Protein AF-A0A967WKD9-F1 (afdb_monomer_lite)

Secondary structure (DSSP, 8-state):
--TT-S-HHHHHHHHHHHHHHTT--HHHHHHHHHTTHHHHSS--HHHHHHHS-HHHHHHHHHHHHHHHHHHHHHHHHHHHHT-

Foldseek 3Di:
DPPVPDDPQPQLQVQLVVCVVVVHDPLNSLLSNCLCVCVPHPDDLVNCCVPPHPSSSVSSVVVVVVVVVVVVVVVVVVVVVVD

Sequence (83 aa):
MRASGQPYIVHSVEVARMLAELGLDHHAVAAGLLHDVVEDTDWTVDDLRKHFDDEIAYLVDGVTKLAYIDTMSKMGKRDIEAQ

pLDDT: mean 86.23, std 15.35, range [44.62, 98.12]

Structure (mmCIF, N/CA/C/O backbone):
data_AF-A0A967WKD9-F1
#
_entry.id   AF-A0A967WKD9-F1
#
loop_
_atom_site.group_PDB
_atom_site.id
_atom_site.type_symbol
_atom_site.label_atom_id
_atom_site.label_alt_id
_atom_site.label_comp_id
_atom_site.label_asym_id
_atom_site.label_entity_id
_atom_site.label_seq_id
_atom_site.pdbx_PDB_ins_code
_atom_site.Cartn_x
_atom_site.Cartn_y
_atom_site.Cartn_z
_atom_site.occupancy
_atom_site.B_iso_or_equiv
_atom_site.auth_seq_id
_atom_site.auth_comp_id
_atom_site.auth_asym_id
_atom_site.auth_atom_id
_atom_site.pdbx_PDB_model_num
ATOM 1 N N . MET A 1 1 ? 17.428 -7.211 0.113 1.00 44.62 1 MET A N 1
ATOM 2 C CA . MET A 1 1 ? 17.760 -6.159 1.105 1.00 44.62 1 MET A CA 1
ATOM 3 C C . MET A 1 1 ? 17.546 -4.822 0.420 1.00 44.62 1 MET A C 1
ATOM 5 O O . MET A 1 1 ? 17.967 -4.717 -0.726 1.00 44.62 1 MET A O 1
ATOM 9 N N . ARG A 1 2 ? 16.914 -3.827 1.066 1.00 53.97 2 ARG A N 1
ATOM 10 C CA . ARG A 1 2 ? 16.959 -2.448 0.541 1.00 53.97 2 ARG A CA 1
ATOM 11 C C . ARG A 1 2 ? 18.419 -1.997 0.450 1.00 53.97 2 ARG A C 1
ATOM 13 O O . ARG A 1 2 ? 19.264 -2.512 1.185 1.00 53.97 2 ARG A O 1
ATOM 20 N N . ALA A 1 3 ? 18.703 -1.000 -0.388 1.00 52.94 3 ALA A N 1
ATOM 21 C CA . ALA A 1 3 ? 20.030 -0.382 -0.493 1.00 52.94 3 ALA A CA 1
ATOM 22 C C . ALA A 1 3 ? 20.593 0.114 0.865 1.00 52.94 3 ALA A C 1
ATOM 24 O O . ALA A 1 3 ? 21.790 0.346 0.986 1.00 52.94 3 ALA A O 1
ATOM 25 N N . SER A 1 4 ? 19.739 0.232 1.894 1.00 57.59 4 SER A N 1
ATOM 26 C CA . SER A 1 4 ? 20.062 0.621 3.271 1.00 57.59 4 SER A CA 1
ATOM 27 C C . SER A 1 4 ? 20.487 -0.518 4.218 1.00 57.59 4 SER A C 1
ATOM 29 O O . SER A 1 4 ? 20.896 -0.235 5.340 1.00 57.59 4 SER A O 1
ATOM 31 N N . GLY A 1 5 ? 20.376 -1.796 3.829 1.00 52.47 5 GLY A N 1
ATOM 32 C CA . GLY A 1 5 ? 20.785 -2.941 4.665 1.00 52.47 5 GLY A CA 1
ATOM 33 C C . GLY A 1 5 ? 19.810 -3.362 5.780 1.00 52.47 5 GLY A C 1
ATOM 34 O O . GLY A 1 5 ? 20.098 -4.315 6.502 1.00 52.47 5 GLY A O 1
ATOM 35 N N . GLN A 1 6 ? 18.648 -2.715 5.919 1.00 51.97 6 GLN A N 1
ATOM 36 C CA . GLN A 1 6 ? 17.618 -3.121 6.888 1.00 51.97 6 GLN A CA 1
ATOM 37 C C . GLN A 1 6 ? 16.722 -4.259 6.356 1.00 51.97 6 GLN A C 1
ATOM 39 O O . GLN A 1 6 ? 16.535 -4.376 5.136 1.00 51.97 6 GLN A O 1
ATOM 44 N N . PRO A 1 7 ? 16.145 -5.103 7.243 1.00 60.78 7 PRO A N 1
ATOM 45 C CA . PRO A 1 7 ? 15.179 -6.115 6.835 1.00 60.78 7 PRO A CA 1
ATOM 46 C C . PRO A 1 7 ? 13.973 -5.445 6.178 1.00 60.78 7 PRO A C 1
ATOM 48 O O . PRO A 1 7 ? 13.416 -4.494 6.721 1.00 60.78 7 PRO A O 1
ATOM 51 N N . TYR A 1 8 ? 13.570 -5.975 5.025 1.00 61.69 8 TYR A N 1
ATOM 52 C CA . TYR A 1 8 ? 12.504 -5.440 4.172 1.00 61.69 8 TYR A CA 1
ATOM 53 C C . TYR A 1 8 ? 11.202 -5.140 4.942 1.00 61.69 8 TYR A C 1
ATOM 55 O O . TYR A 1 8 ? 10.547 -4.133 4.712 1.00 61.69 8 TYR A O 1
ATOM 63 N N . ILE A 1 9 ? 10.892 -5.973 5.937 1.00 73.12 9 ILE A N 1
ATOM 64 C CA . ILE A 1 9 ? 9.657 -5.905 6.717 1.00 73.12 9 ILE A CA 1
ATOM 65 C C . ILE A 1 9 ? 9.592 -4.737 7.713 1.00 73.12 9 ILE A C 1
ATOM 67 O O . ILE A 1 9 ? 8.500 -4.333 8.090 1.00 73.12 9 ILE A O 1
ATOM 71 N N . VAL A 1 10 ? 10.732 -4.186 8.154 1.00 84.50 10 VAL A N 1
ATOM 72 C CA . VAL A 1 10 ? 10.743 -3.176 9.232 1.00 84.50 10 VAL A CA 1
ATOM 73 C C . VAL A 1 10 ? 10.061 -1.887 8.781 1.00 84.50 10 VAL A C 1
ATOM 75 O O . VAL A 1 10 ? 9.247 -1.340 9.514 1.00 84.50 10 VAL A O 1
ATOM 78 N N . HIS A 1 11 ? 10.350 -1.435 7.558 1.00 87.81 11 HIS A N 1
ATOM 79 C CA . HIS A 1 11 ? 9.734 -0.236 6.980 1.00 87.81 11 HIS A CA 1
ATOM 80 C C . HIS A 1 11 ? 8.214 -0.386 6.877 1.00 87.81 11 HIS A C 1
ATOM 82 O O . HIS A 1 11 ? 7.474 0.417 7.440 1.00 87.81 11 HIS A O 1
ATOM 88 N N . SER A 1 12 ? 7.749 -1.454 6.229 1.00 91.75 12 SER A N 1
ATOM 89 C CA . SER A 1 12 ? 6.320 -1.674 6.004 1.00 91.75 12 SER A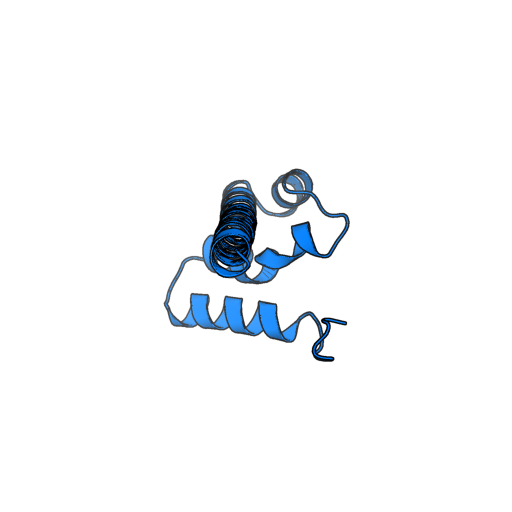 CA 1
ATOM 90 C C . SER A 1 12 ? 5.538 -1.862 7.306 1.00 91.75 12 SER A C 1
ATOM 92 O O . SER A 1 12 ? 4.408 -1.391 7.418 1.00 91.75 12 SER A O 1
ATOM 94 N N . VAL A 1 13 ? 6.143 -2.498 8.315 1.00 93.75 13 VAL A N 1
ATOM 95 C CA . VAL A 1 13 ? 5.526 -2.655 9.640 1.00 93.75 13 VAL A CA 1
ATOM 96 C C . VAL A 1 13 ? 5.418 -1.321 10.374 1.00 93.75 13 VAL A C 1
ATOM 98 O O . VAL A 1 13 ? 4.360 -1.039 10.930 1.00 93.75 13 VAL A O 1
ATOM 101 N N . GLU A 1 14 ? 6.454 -0.478 10.362 1.00 94.56 14 GLU A N 1
ATOM 102 C CA . GLU A 1 14 ? 6.371 0.840 11.006 1.00 94.56 14 GLU A CA 1
ATOM 103 C C . GLU A 1 14 ? 5.363 1.759 10.298 1.00 94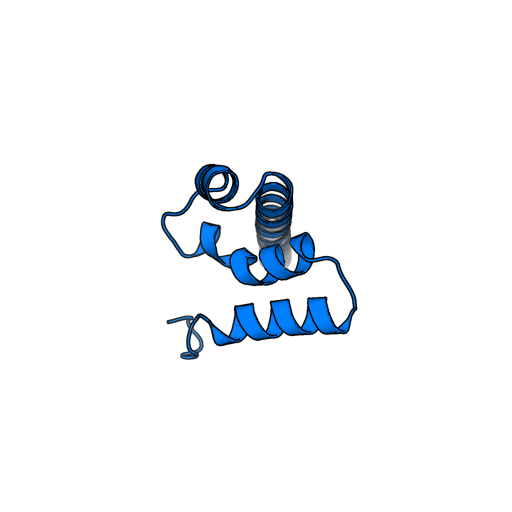.56 14 GLU A C 1
ATOM 105 O O . GLU A 1 14 ? 4.614 2.464 10.971 1.00 94.56 14 GLU A O 1
ATOM 110 N N . VAL A 1 15 ? 5.265 1.711 8.962 1.00 94.38 15 VAL A N 1
ATOM 111 C CA . VAL A 1 15 ? 4.218 2.436 8.216 1.00 94.38 15 VAL A CA 1
ATOM 112 C C . VAL A 1 15 ? 2.826 1.970 8.642 1.00 94.38 15 VAL A C 1
ATOM 114 O O . VAL A 1 15 ? 2.004 2.794 9.039 1.00 94.38 15 VAL A O 1
ATOM 117 N N . ALA A 1 16 ? 2.568 0.660 8.629 1.00 96.44 16 ALA A N 1
ATOM 118 C CA . ALA A 1 16 ? 1.283 0.102 9.047 1.00 96.44 16 ALA A CA 1
ATOM 119 C C . ALA A 1 16 ? 0.942 0.463 10.503 1.00 96.44 16 ALA A C 1
ATOM 121 O O . ALA A 1 16 ? -0.192 0.834 10.811 1.00 96.44 16 ALA A O 1
ATOM 122 N N . ARG A 1 17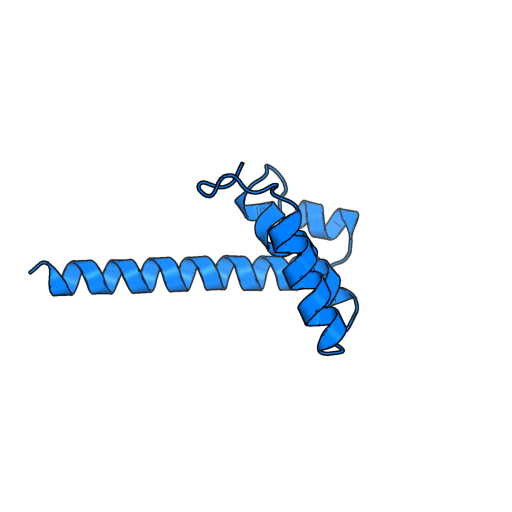 ? 1.938 0.422 11.394 1.00 96.88 17 ARG A N 1
ATOM 123 C CA . ARG A 1 17 ? 1.797 0.833 12.791 1.00 96.88 17 ARG A CA 1
ATOM 124 C C . ARG A 1 17 ? 1.411 2.307 12.912 1.00 96.88 17 ARG A C 1
ATOM 126 O O . ARG A 1 17 ? 0.470 2.606 13.638 1.00 96.88 17 ARG A O 1
ATOM 133 N N . MET A 1 18 ? 2.085 3.212 12.201 1.00 97.56 18 MET A N 1
ATOM 134 C CA . MET A 1 18 ? 1.743 4.640 12.219 1.00 97.56 18 MET A CA 1
ATOM 135 C C . MET A 1 18 ? 0.310 4.885 11.737 1.00 97.56 18 MET A C 1
ATOM 137 O O . MET A 1 18 ? -0.415 5.669 12.344 1.00 97.56 18 MET A O 1
ATOM 141 N N . LEU A 1 19 ? -0.131 4.193 10.682 1.00 97.69 19 LEU A N 1
ATOM 142 C CA . LEU A 1 19 ? -1.507 4.308 10.185 1.00 97.69 19 LEU A CA 1
ATOM 143 C C . LEU A 1 19 ? -2.531 3.816 11.219 1.00 97.69 19 LEU A C 1
ATOM 145 O O . LEU A 1 19 ? -3.572 4.447 11.404 1.00 97.69 19 LEU A O 1
ATOM 149 N N . ALA A 1 20 ? -2.216 2.737 11.938 1.00 97.75 20 ALA A N 1
ATOM 150 C CA . ALA A 1 20 ? -3.054 2.239 13.023 1.00 97.75 20 ALA A CA 1
ATOM 151 C C . ALA A 1 20 ? -3.089 3.208 14.220 1.00 97.75 20 ALA A C 1
ATOM 153 O O . ALA A 1 20 ? -4.153 3.447 14.785 1.00 97.75 20 ALA A O 1
ATOM 154 N N . GLU A 1 21 ? -1.952 3.808 14.588 1.00 98.12 21 GLU A N 1
ATOM 155 C CA . GLU A 1 21 ? -1.861 4.819 15.655 1.00 98.12 21 GLU A CA 1
ATOM 156 C C . GLU A 1 21 ? -2.632 6.105 15.310 1.00 98.12 21 GLU A C 1
ATOM 158 O O . GLU A 1 21 ? -3.202 6.741 16.197 1.00 98.12 21 GLU A O 1
ATOM 163 N N . LEU A 1 22 ? -2.710 6.458 14.025 1.00 97.94 22 LEU A N 1
ATOM 164 C CA . LEU A 1 22 ? -3.548 7.549 13.519 1.00 97.94 22 LEU A CA 1
ATOM 165 C C . LEU A 1 22 ? -5.049 7.201 13.479 1.00 97.94 22 LEU A C 1
ATOM 167 O O . LEU A 1 22 ? -5.868 8.083 13.224 1.00 97.94 22 LEU A O 1
ATOM 171 N N . GLY A 1 23 ? -5.421 5.944 13.740 1.00 97.31 23 GLY A N 1
ATOM 172 C CA . GLY A 1 23 ? -6.810 5.491 13.772 1.00 97.31 23 GLY A CA 1
ATOM 173 C C . GLY A 1 23 ? -7.445 5.303 12.394 1.00 97.31 23 GLY A C 1
ATOM 174 O O . GLY A 1 23 ? -8.665 5.415 12.277 1.00 97.31 23 GLY A O 1
ATOM 175 N N . LEU A 1 24 ? -6.644 5.047 11.353 1.00 97.56 24 LEU A N 1
ATOM 176 C CA . LEU A 1 24 ? -7.180 4.694 10.039 1.00 97.56 24 LEU A CA 1
ATOM 177 C C . LEU A 1 24 ? -7.789 3.285 10.056 1.00 97.56 24 LEU A C 1
ATOM 179 O O . LEU A 1 24 ? -7.506 2.465 10.933 1.00 97.56 24 LEU A O 1
ATOM 183 N N . ASP A 1 25 ? -8.641 3.006 9.071 1.00 97.50 25 ASP A N 1
ATOM 184 C CA . ASP A 1 25 ? -9.258 1.695 8.931 1.00 97.50 25 ASP A CA 1
ATOM 185 C C . ASP A 1 25 ? -8.260 0.597 8.517 1.00 97.50 25 ASP A C 1
ATOM 187 O O . ASP A 1 25 ? -7.103 0.826 8.151 1.00 97.50 25 ASP A O 1
ATOM 191 N N . HIS A 1 26 ? -8.743 -0.640 8.592 1.00 96.62 26 HIS A N 1
ATOM 192 C CA . HIS A 1 26 ? -7.967 -1.828 8.271 1.00 96.62 26 HIS A CA 1
ATOM 193 C C . HIS A 1 26 ? -7.494 -1.895 6.810 1.00 96.62 26 HIS A C 1
ATOM 195 O O . HIS A 1 26 ? -6.416 -2.446 6.585 1.00 96.62 26 HIS A O 1
ATOM 201 N N . HIS A 1 27 ? -8.225 -1.323 5.843 1.00 97.75 27 HIS A N 1
ATOM 202 C CA . HIS A 1 27 ? -7.785 -1.291 4.446 1.00 97.75 27 HIS A CA 1
ATOM 203 C C . HIS A 1 27 ? -6.560 -0.388 4.302 1.00 97.75 27 HIS A C 1
ATOM 205 O O . HIS A 1 27 ? -5.573 -0.785 3.687 1.00 97.75 27 HIS A O 1
ATOM 211 N N . ALA A 1 28 ? -6.567 0.787 4.937 1.00 96.81 28 ALA A N 1
ATOM 212 C CA . ALA A 1 28 ? -5.425 1.695 4.935 1.00 96.81 28 ALA A CA 1
ATOM 213 C C . ALA A 1 28 ? -4.195 1.084 5.624 1.00 96.81 28 ALA A C 1
ATOM 215 O O . ALA A 1 28 ? -3.087 1.155 5.091 1.00 96.81 28 ALA A O 1
ATOM 216 N N . VAL A 1 29 ? -4.377 0.441 6.783 1.00 97.81 29 VAL A N 1
ATOM 217 C CA . VAL A 1 29 ? -3.281 -0.235 7.500 1.00 97.81 29 VAL A CA 1
ATOM 218 C C . VAL A 1 29 ? -2.695 -1.376 6.664 1.00 97.81 29 VAL A C 1
ATOM 220 O O . VAL A 1 29 ? -1.473 -1.491 6.550 1.00 97.81 29 VAL A O 1
ATOM 223 N N . ALA A 1 30 ? -3.546 -2.196 6.041 1.00 97.19 30 ALA A N 1
ATOM 224 C CA . ALA A 1 30 ? -3.107 -3.285 5.174 1.00 97.19 30 ALA A CA 1
ATOM 225 C C . ALA A 1 30 ? -2.406 -2.767 3.909 1.00 97.19 30 ALA A C 1
ATOM 227 O O . ALA A 1 30 ? -1.342 -3.270 3.554 1.00 97.19 30 ALA A O 1
ATOM 228 N N . ALA A 1 31 ? -2.933 -1.716 3.275 1.00 96.69 31 ALA A N 1
ATOM 229 C CA . ALA A 1 31 ? -2.289 -1.065 2.139 1.00 96.69 31 ALA A CA 1
ATOM 230 C C . ALA A 1 31 ? -0.912 -0.500 2.519 1.00 96.69 31 ALA A C 1
ATOM 232 O O . ALA A 1 31 ? 0.048 -0.690 1.781 1.00 96.69 31 ALA A O 1
ATOM 233 N N . GLY A 1 32 ? -0.767 0.109 3.701 1.00 95.56 32 GLY A N 1
ATOM 234 C CA . GLY A 1 32 ? 0.529 0.562 4.212 1.00 95.56 32 GLY A CA 1
ATOM 235 C C . GLY A 1 32 ? 1.529 -0.575 4.442 1.00 95.56 32 GLY A C 1
ATOM 236 O O . GLY A 1 32 ? 2.719 -0.409 4.185 1.00 95.56 32 GLY A O 1
ATOM 237 N N . LEU A 1 33 ? 1.067 -1.754 4.858 1.00 95.31 33 LEU A N 1
ATOM 238 C CA . LEU A 1 33 ? 1.927 -2.933 4.988 1.00 95.31 33 LEU A CA 1
ATOM 239 C C . LEU A 1 33 ? 2.362 -3.495 3.621 1.00 95.31 33 LEU A C 1
ATOM 241 O O . LEU A 1 33 ? 3.461 -4.033 3.497 1.00 95.31 33 LEU A O 1
ATOM 245 N N . LEU A 1 34 ? 1.510 -3.368 2.603 1.00 95.06 34 LEU A N 1
ATOM 246 C CA . LEU A 1 34 ? 1.694 -3.967 1.277 1.00 95.06 34 LEU A CA 1
ATOM 247 C C . LEU A 1 34 ? 2.220 -2.990 0.213 1.00 95.06 34 LEU A C 1
ATOM 249 O O . LEU A 1 34 ? 2.482 -3.426 -0.903 1.00 95.06 34 LEU A O 1
ATOM 253 N N . HIS A 1 35 ? 2.380 -1.701 0.531 1.00 93.69 35 HIS A N 1
ATOM 254 C CA . HIS A 1 35 ? 2.580 -0.643 -0.471 1.00 93.69 35 HIS A CA 1
ATOM 255 C C . HIS A 1 35 ? 3.755 -0.874 -1.429 1.00 93.69 35 HIS A C 1
ATOM 257 O O . HIS A 1 35 ? 3.635 -0.572 -2.608 1.00 93.69 35 HIS A O 1
ATOM 263 N N . ASP A 1 36 ? 4.852 -1.459 -0.947 1.00 91.44 36 ASP A N 1
ATOM 264 C CA . ASP A 1 36 ? 6.053 -1.706 -1.752 1.00 91.44 36 ASP A CA 1
ATOM 265 C C . ASP A 1 36 ? 6.032 -3.081 -2.472 1.00 91.44 36 ASP A C 1
ATOM 267 O O . ASP A 1 36 ? 6.909 -3.380 -3.279 1.00 91.44 36 ASP A O 1
ATOM 271 N N . VAL A 1 37 ? 5.034 -3.944 -2.223 1.00 91.75 37 VAL A N 1
ATOM 272 C CA . VAL A 1 37 ? 5.015 -5.337 -2.727 1.00 91.75 37 VAL A CA 1
ATOM 273 C C . VAL A 1 37 ? 4.967 -5.404 -4.253 1.00 91.75 37 VAL A C 1
ATOM 275 O O . VAL A 1 37 ? 5.647 -6.243 -4.841 1.00 91.75 37 VAL A O 1
ATOM 278 N N . VAL A 1 38 ? 4.191 -4.530 -4.896 1.00 91.88 38 VAL A N 1
ATOM 279 C CA . VAL A 1 38 ? 4.078 -4.485 -6.367 1.00 91.88 38 VAL A CA 1
ATOM 280 C C . VAL A 1 38 ? 5.352 -3.930 -7.015 1.00 91.88 38 VAL A C 1
ATOM 282 O O . VAL A 1 38 ? 5.655 -4.252 -8.159 1.00 91.88 38 VAL A O 1
ATOM 285 N N . GLU A 1 39 ? 6.111 -3.103 -6.294 1.00 87.88 39 GLU A N 1
ATOM 286 C CA . GLU A 1 39 ? 7.342 -2.485 -6.801 1.00 87.88 39 GLU A CA 1
ATOM 287 C C . GLU A 1 39 ? 8.566 -3.396 -6.634 1.00 87.88 39 GLU A C 1
ATOM 289 O O . GLU A 1 39 ? 9.452 -3.407 -7.488 1.00 87.88 39 GLU A O 1
ATOM 294 N N . ASP A 1 40 ? 8.609 -4.180 -5.554 1.00 87.81 40 ASP A N 1
ATOM 295 C CA . ASP A 1 40 ? 9.790 -4.955 -5.161 1.00 87.81 40 ASP A CA 1
ATOM 296 C C . ASP A 1 40 ? 9.662 -6.474 -5.391 1.00 87.81 40 ASP A C 1
ATOM 298 O O . ASP A 1 40 ? 10.603 -7.224 -5.104 1.00 87.81 40 ASP A O 1
ATOM 302 N N . THR A 1 41 ? 8.515 -6.960 -5.875 1.00 89.88 41 THR A N 1
ATOM 303 C CA . THR A 1 41 ? 8.269 -8.392 -6.124 1.00 89.88 41 THR A CA 1
ATOM 304 C C . THR A 1 41 ? 7.528 -8.627 -7.442 1.00 89.88 41 THR A C 1
ATOM 306 O O . THR A 1 41 ? 7.069 -7.690 -8.083 1.00 89.88 41 THR A O 1
ATOM 309 N N . ASP A 1 42 ? 7.367 -9.894 -7.837 1.00 94.25 42 ASP A N 1
ATOM 310 C CA . ASP A 1 42 ? 6.621 -10.274 -9.048 1.00 94.25 42 ASP A CA 1
ATOM 311 C C . ASP A 1 42 ? 5.086 -10.192 -8.884 1.00 94.25 42 ASP A C 1
ATOM 313 O O . ASP A 1 42 ? 4.343 -10.591 -9.782 1.00 94.25 42 ASP A O 1
ATOM 317 N N . TRP A 1 43 ? 4.589 -9.723 -7.733 1.00 95.44 43 TRP A N 1
ATOM 318 C CA . TRP A 1 43 ? 3.155 -9.567 -7.487 1.00 95.44 43 TRP A CA 1
ATOM 319 C C . TRP A 1 43 ? 2.577 -8.395 -8.273 1.00 95.44 43 TRP A C 1
ATOM 321 O O . TRP A 1 43 ? 3.123 -7.295 -8.293 1.00 95.44 43 TRP A O 1
ATOM 331 N N . THR A 1 44 ? 1.401 -8.608 -8.853 1.00 95.88 44 THR A N 1
ATOM 332 C CA . THR A 1 44 ? 0.649 -7.560 -9.546 1.00 95.88 44 THR A CA 1
ATOM 333 C C . THR A 1 44 ? -0.477 -6.995 -8.677 1.00 95.88 44 THR A C 1
ATOM 335 O O . THR A 1 44 ? -0.916 -7.611 -7.703 1.00 95.88 44 THR A O 1
ATOM 338 N N . VAL A 1 45 ? -1.024 -5.838 -9.069 1.00 96.25 45 VAL A N 1
ATOM 339 C CA . VAL A 1 45 ? -2.249 -5.279 -8.458 1.00 96.25 45 VAL A CA 1
ATOM 340 C C . VAL A 1 45 ? -3.418 -6.271 -8.550 1.00 96.25 45 VAL A C 1
ATOM 342 O O . VAL A 1 45 ? -4.219 -6.384 -7.623 1.00 96.25 45 VAL A O 1
ATOM 345 N N . ASP A 1 46 ? -3.496 -7.042 -9.637 1.00 97.12 46 ASP A N 1
ATOM 346 C CA . ASP A 1 46 ? -4.514 -8.082 -9.799 1.00 97.12 46 ASP A CA 1
ATOM 347 C C . ASP A 1 46 ? -4.310 -9.253 -8.831 1.00 97.12 46 ASP A C 1
ATOM 349 O O . ASP A 1 46 ? -5.286 -9.878 -8.415 1.00 97.12 46 ASP A O 1
ATOM 353 N N . ASP A 1 47 ? -3.069 -9.555 -8.445 1.00 97.69 47 ASP A N 1
ATOM 354 C CA . ASP A 1 47 ? -2.794 -10.560 -7.420 1.00 97.69 47 ASP A CA 1
ATOM 355 C C . ASP A 1 47 ? -3.210 -10.058 -6.040 1.00 97.69 47 ASP A C 1
ATOM 357 O O . ASP A 1 47 ? -3.846 -10.809 -5.300 1.00 97.69 47 ASP A O 1
ATOM 361 N N . LEU A 1 48 ? -2.957 -8.785 -5.719 1.00 96.88 48 LEU A N 1
ATOM 362 C CA . LEU A 1 48 ? -3.453 -8.181 -4.479 1.00 96.88 48 LEU A CA 1
ATOM 363 C C . LEU A 1 48 ? -4.981 -8.231 -4.400 1.00 96.88 48 LEU A C 1
ATOM 365 O O . LEU A 1 48 ? -5.526 -8.667 -3.388 1.00 96.88 48 LEU A O 1
ATOM 369 N N . ARG A 1 49 ? -5.665 -7.887 -5.495 1.00 97.12 49 ARG A N 1
ATOM 370 C CA . ARG A 1 49 ? -7.128 -7.952 -5.588 1.00 97.12 49 ARG A CA 1
ATOM 371 C C . ARG A 1 49 ? -7.672 -9.358 -5.320 1.00 97.12 49 ARG A C 1
ATOM 373 O O . ARG A 1 49 ? -8.693 -9.512 -4.660 1.00 97.12 49 ARG A O 1
ATOM 380 N N . LYS A 1 50 ? -7.003 -10.393 -5.838 1.00 97.38 50 LYS A N 1
ATOM 381 C CA . LYS A 1 50 ? -7.420 -11.796 -5.658 1.00 97.38 50 LYS A CA 1
ATOM 382 C C . LYS A 1 50 ? -7.183 -12.320 -4.240 1.00 97.38 50 LYS A C 1
ATOM 384 O O . LYS A 1 50 ? -7.923 -13.200 -3.810 1.00 97.38 50 LYS A O 1
ATOM 389 N N . HIS A 1 51 ? -6.137 -11.849 -3.559 1.00 97.19 51 HIS A N 1
ATOM 390 C CA . HIS A 1 51 ? -5.705 -12.402 -2.269 1.00 97.19 51 HIS A CA 1
ATOM 391 C C . HIS A 1 51 ? -6.184 -11.605 -1.050 1.00 97.19 51 HIS A C 1
ATOM 393 O O . HIS A 1 51 ? -6.232 -12.173 0.039 1.00 97.19 51 HIS A O 1
ATOM 399 N N . PHE A 1 52 ? -6.524 -10.325 -1.216 1.00 94.56 52 PHE A N 1
ATOM 400 C CA . PHE A 1 52 ? -6.933 -9.439 -0.127 1.00 94.56 52 PHE A CA 1
ATOM 401 C C . PHE A 1 52 ? -8.338 -8.882 -0.380 1.00 94.56 52 PHE A C 1
ATOM 403 O O . PHE A 1 52 ? -9.314 -9.523 0.002 1.00 94.56 52 PHE A O 1
ATOM 410 N N . ASP A 1 53 ? -8.444 -7.736 -1.050 1.00 94.50 53 ASP A N 1
ATOM 411 C CA . ASP A 1 53 ? -9.699 -7.150 -1.520 1.00 94.50 53 ASP A CA 1
ATOM 412 C C . ASP A 1 53 ? -9.428 -6.048 -2.567 1.00 94.50 53 ASP A C 1
ATOM 414 O O . ASP A 1 53 ? -8.279 -5.684 -2.849 1.00 94.50 53 ASP A O 1
ATOM 418 N N . ASP A 1 54 ? -10.504 -5.536 -3.171 1.00 97.56 54 ASP A N 1
ATOM 419 C CA . ASP A 1 54 ? -10.464 -4.474 -4.181 1.00 97.56 54 ASP A CA 1
ATOM 420 C C . ASP A 1 54 ? -9.962 -3.124 -3.640 1.00 97.56 54 ASP A C 1
ATOM 422 O O . ASP A 1 54 ? -9.305 -2.377 -4.369 1.00 97.56 54 ASP A O 1
ATOM 426 N N . GLU A 1 55 ? -10.266 -2.798 -2.386 1.00 97.69 55 GLU A N 1
ATOM 427 C CA . GLU A 1 55 ? -9.971 -1.508 -1.760 1.00 97.69 55 GLU A CA 1
ATOM 428 C C . GLU A 1 55 ? -8.485 -1.401 -1.387 1.00 97.69 55 GLU A C 1
ATOM 430 O O . GLU A 1 55 ? -7.835 -0.410 -1.720 1.00 97.69 55 GLU A O 1
ATOM 435 N N . ILE A 1 56 ? -7.894 -2.460 -0.829 1.00 97.62 56 ILE A N 1
ATOM 436 C CA . ILE A 1 56 ? -6.449 -2.589 -0.603 1.00 97.62 56 ILE A CA 1
ATOM 437 C C . ILE A 1 56 ? -5.696 -2.492 -1.930 1.00 97.62 56 ILE A C 1
ATOM 439 O O . ILE A 1 56 ? -4.731 -1.732 -2.035 1.00 97.62 56 ILE A O 1
ATOM 443 N N . ALA A 1 57 ? -6.135 -3.229 -2.956 1.00 97.75 57 ALA A N 1
ATOM 444 C CA . ALA A 1 57 ? -5.490 -3.199 -4.266 1.00 97.75 57 ALA A CA 1
ATOM 445 C C . ALA A 1 57 ? -5.532 -1.793 -4.891 1.00 97.75 57 ALA A C 1
ATOM 447 O O . ALA A 1 57 ? -4.536 -1.337 -5.454 1.00 97.75 57 ALA A O 1
ATOM 448 N N . TYR A 1 58 ? -6.659 -1.090 -4.753 1.00 97.88 58 TYR A N 1
ATOM 449 C CA . TYR A 1 58 ? -6.817 0.289 -5.213 1.00 97.88 58 TYR A CA 1
ATOM 450 C C . TYR A 1 58 ? -5.885 1.265 -4.482 1.00 97.88 58 TYR A C 1
ATOM 452 O O . TYR A 1 58 ? -5.244 2.103 -5.120 1.00 97.88 58 TYR A O 1
ATOM 460 N N . LEU A 1 59 ? -5.774 1.149 -3.156 1.00 97.56 59 LEU A N 1
ATOM 461 C CA . LEU A 1 59 ? -4.899 2.007 -2.355 1.00 97.56 59 LEU A CA 1
ATOM 462 C C . LEU A 1 59 ? -3.421 1.803 -2.709 1.00 97.56 59 LEU A C 1
ATOM 464 O O . LEU A 1 59 ? -2.706 2.790 -2.892 1.00 97.56 59 LEU A O 1
ATOM 468 N N . VAL A 1 60 ? -2.979 0.548 -2.852 1.00 96.50 60 VAL A N 1
ATOM 469 C CA . VAL A 1 60 ? -1.595 0.219 -3.234 1.00 96.50 60 VAL A CA 1
ATOM 470 C C . VAL A 1 60 ? -1.265 0.759 -4.631 1.00 96.50 60 VAL A C 1
ATOM 472 O O . VAL A 1 60 ? -0.272 1.461 -4.802 1.00 96.50 60 VAL A O 1
ATOM 475 N N . ASP A 1 61 ? -2.135 0.529 -5.617 1.00 95.94 61 ASP A N 1
ATOM 476 C CA . ASP A 1 61 ? -1.968 1.072 -6.973 1.00 95.94 61 ASP A CA 1
ATOM 477 C C . ASP A 1 61 ? -1.880 2.612 -6.974 1.00 95.94 61 ASP A C 1
ATOM 479 O O . ASP A 1 61 ? -1.053 3.209 -7.672 1.00 95.94 61 ASP A O 1
ATOM 483 N N . GLY A 1 62 ? -2.699 3.267 -6.147 1.00 95.38 62 GLY A N 1
ATOM 484 C CA . GLY A 1 62 ? -2.677 4.715 -5.969 1.00 95.38 62 GLY A CA 1
ATOM 485 C C . GLY A 1 62 ? -1.333 5.240 -5.458 1.00 95.38 62 GLY A C 1
ATOM 486 O O . GLY A 1 62 ? -0.780 6.176 -6.044 1.00 95.38 62 GLY A O 1
ATOM 487 N N . VAL A 1 63 ? -0.782 4.650 -4.392 1.00 93.38 63 VAL A N 1
ATOM 488 C CA . VAL A 1 63 ? 0.480 5.126 -3.795 1.00 93.38 63 VAL A CA 1
ATOM 489 C C . VAL A 1 63 ? 1.696 4.852 -4.683 1.00 93.38 63 VAL A C 1
ATOM 491 O O . VAL A 1 63 ? 2.540 5.740 -4.820 1.00 93.38 63 VAL A O 1
ATOM 494 N N . THR A 1 64 ? 1.737 3.717 -5.386 1.00 89.50 64 THR A N 1
ATOM 495 C CA . THR A 1 64 ? 2.796 3.409 -6.364 1.00 89.50 64 THR A CA 1
ATOM 496 C C . THR A 1 64 ? 2.814 4.413 -7.518 1.00 89.50 64 THR A C 1
ATOM 498 O O . 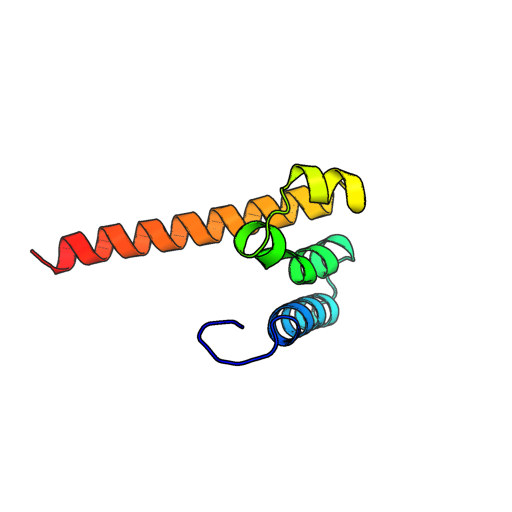THR A 1 64 ? 3.862 4.938 -7.908 1.00 89.50 64 THR A O 1
ATOM 501 N N . LYS A 1 65 ? 1.641 4.784 -8.045 1.00 90.88 65 LYS A N 1
ATOM 502 C CA . LYS A 1 65 ? 1.539 5.811 -9.097 1.00 90.88 65 LYS A CA 1
ATOM 503 C C . LYS A 1 65 ? 2.004 7.185 -8.622 1.00 90.88 65 LYS A C 1
ATOM 505 O O . LYS A 1 65 ? 2.661 7.903 -9.378 1.00 90.88 65 LYS A O 1
ATOM 510 N N . LEU A 1 66 ? 1.683 7.562 -7.384 1.00 90.88 66 LEU A N 1
ATOM 511 C CA . LEU A 1 66 ? 2.144 8.825 -6.802 1.00 90.88 66 LEU A CA 1
ATOM 512 C C . LEU A 1 66 ? 3.674 8.857 -6.665 1.00 90.88 66 LEU A C 1
ATOM 514 O O . LEU A 1 66 ? 4.289 9.864 -7.025 1.00 90.88 66 LEU A O 1
ATOM 518 N N . ALA A 1 67 ? 4.292 7.755 -6.229 1.00 85.62 67 ALA A N 1
ATOM 519 C CA . ALA A 1 67 ? 5.749 7.625 -6.151 1.00 85.62 67 ALA A CA 1
ATOM 520 C C . ALA A 1 67 ? 6.421 7.779 -7.529 1.00 85.62 67 ALA A C 1
ATOM 522 O O . ALA A 1 67 ? 7.441 8.468 -7.672 1.00 85.62 67 ALA A O 1
ATOM 523 N N . TYR A 1 68 ? 5.810 7.216 -8.575 1.00 85.62 68 TYR A N 1
ATOM 524 C CA . TYR A 1 68 ? 6.281 7.379 -9.950 1.00 85.62 68 TYR A CA 1
ATOM 525 C C . TYR A 1 68 ? 6.212 8.840 -10.430 1.00 85.62 68 TYR A C 1
ATOM 527 O O . TYR A 1 68 ? 7.180 9.361 -10.991 1.00 85.62 68 TYR A O 1
ATOM 535 N N . ILE A 1 69 ? 5.098 9.537 -10.175 1.00 89.44 69 ILE A N 1
ATOM 536 C CA . ILE A 1 69 ? 4.924 10.950 -10.559 1.00 89.44 69 ILE A CA 1
ATOM 537 C C . ILE A 1 69 ? 5.954 11.848 -9.860 1.00 89.44 69 ILE A C 1
ATOM 539 O O . ILE A 1 69 ? 6.549 12.719 -10.502 1.00 89.44 69 ILE A O 1
ATOM 543 N N . ASP A 1 70 ? 6.202 11.628 -8.567 1.00 84.56 70 ASP A N 1
ATOM 544 C CA . ASP A 1 70 ? 7.226 12.361 -7.813 1.00 84.56 70 ASP A CA 1
ATOM 545 C C . ASP A 1 70 ? 8.627 12.145 -8.410 1.00 84.56 70 ASP A C 1
ATOM 547 O O . ASP A 1 70 ? 9.390 13.097 -8.611 1.00 84.56 70 ASP A O 1
ATOM 551 N N . THR A 1 71 ? 8.932 10.908 -8.805 1.00 83.81 71 THR A N 1
ATOM 552 C CA . THR A 1 71 ? 10.199 10.556 -9.459 1.00 83.81 71 THR A CA 1
ATOM 553 C C . THR A 1 71 ? 10.376 11.290 -10.795 1.00 83.81 71 THR A C 1
ATOM 555 O O . THR A 1 71 ? 11.434 11.879 -11.044 1.00 83.81 71 THR A O 1
ATOM 558 N N . MET A 1 72 ? 9.334 11.332 -11.632 1.00 82.12 72 MET A N 1
ATOM 559 C CA . MET A 1 72 ? 9.351 12.035 -12.924 1.00 82.12 72 MET A CA 1
ATOM 560 C C . MET A 1 72 ? 9.490 13.554 -12.764 1.00 82.12 72 MET A C 1
ATOM 562 O O . MET A 1 72 ? 10.283 14.185 -13.466 1.00 82.12 72 MET A O 1
ATOM 566 N N . SER A 1 73 ? 8.784 14.143 -11.795 1.00 86.94 73 SER A N 1
ATOM 567 C CA . SER A 1 73 ? 8.879 15.574 -11.473 1.00 86.94 73 SER A CA 1
ATOM 568 C C . SER A 1 73 ? 10.303 15.980 -11.069 1.00 86.94 73 SER A C 1
ATOM 570 O O . SER A 1 73 ? 10.827 17.003 -11.519 1.00 86.94 73 SER A O 1
ATOM 572 N N . LYS A 1 74 ? 10.985 15.141 -10.277 1.00 79.00 74 LYS A N 1
ATOM 573 C CA . LYS A 1 74 ? 12.388 15.352 -9.882 1.00 79.00 74 LYS A CA 1
ATOM 5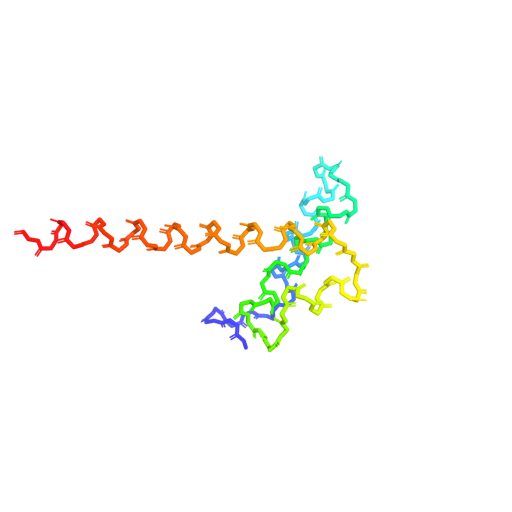74 C C . LYS A 1 74 ? 13.374 15.203 -11.040 1.00 79.00 74 LYS A C 1
ATOM 576 O O . LYS A 1 74 ? 14.465 15.764 -10.975 1.00 79.00 74 LYS A O 1
ATOM 581 N N . MET A 1 75 ? 13.049 14.432 -12.076 1.00 75.00 75 MET A N 1
ATOM 582 C CA . MET A 1 75 ? 13.900 14.309 -13.263 1.00 75.00 75 MET A CA 1
ATOM 583 C C . MET A 1 75 ? 13.791 15.553 -14.147 1.00 75.00 75 MET A C 1
ATOM 585 O O . MET A 1 75 ? 14.809 16.174 -14.432 1.00 75.00 75 MET A O 1
ATOM 589 N N . GLY A 1 76 ? 12.566 16.010 -14.427 1.00 72.12 76 GLY A N 1
ATOM 590 C CA . GLY A 1 76 ? 12.344 17.221 -15.222 1.00 72.12 76 GLY A CA 1
ATOM 591 C C . GLY A 1 76 ? 12.956 18.493 -14.618 1.00 72.12 76 GLY A C 1
ATOM 592 O O . GLY A 1 76 ? 13.377 19.373 -15.356 1.00 72.12 76 GLY A O 1
ATOM 593 N N . LYS A 1 77 ? 13.064 18.593 -13.284 1.00 64.06 77 LYS A N 1
ATOM 594 C CA . LYS A 1 77 ? 13.768 19.714 -12.627 1.00 64.06 77 LYS A CA 1
ATOM 595 C C . LYS A 1 77 ? 15.291 19.649 -12.773 1.00 64.06 77 LYS A C 1
ATOM 597 O O . LYS A 1 77 ? 15.915 20.684 -12.975 1.00 64.06 77 LYS A O 1
ATOM 602 N N . ARG A 1 78 ? 15.882 18.451 -12.703 1.00 61.19 78 ARG A N 1
ATOM 603 C CA . ARG A 1 78 ? 17.337 18.262 -12.851 1.00 61.19 78 ARG A CA 1
ATOM 604 C C . ARG A 1 78 ? 17.819 18.590 -14.261 1.00 61.19 78 ARG A C 1
ATOM 606 O O . ARG A 1 78 ? 18.910 19.129 -14.404 1.00 61.19 78 ARG A O 1
ATOM 613 N N . ASP A 1 79 ? 16.994 18.326 -15.270 1.00 58.03 79 ASP A N 1
ATOM 614 C CA . ASP A 1 79 ? 17.318 18.649 -16.663 1.00 58.03 79 ASP A CA 1
ATOM 615 C C . ASP A 1 79 ? 17.299 20.167 -16.935 1.00 58.03 79 ASP A C 1
ATOM 617 O O . ASP A 1 79 ? 18.037 20.635 -17.795 1.00 58.03 79 ASP A O 1
ATOM 621 N N . ILE A 1 80 ? 16.515 20.946 -16.175 1.00 59.16 80 ILE A N 1
ATOM 622 C CA . ILE A 1 80 ? 16.466 22.418 -16.273 1.00 59.16 80 ILE A CA 1
ATOM 623 C C . ILE A 1 80 ? 17.652 23.074 -15.546 1.00 59.16 80 ILE A C 1
ATOM 625 O O . ILE A 1 80 ? 18.160 24.088 -16.005 1.00 59.16 80 ILE A O 1
ATOM 629 N N . GLU A 1 81 ? 18.098 22.516 -14.417 1.00 57.44 81 GLU A N 1
ATOM 630 C CA . GLU A 1 81 ? 19.221 23.060 -13.631 1.00 57.44 81 GLU A CA 1
ATOM 631 C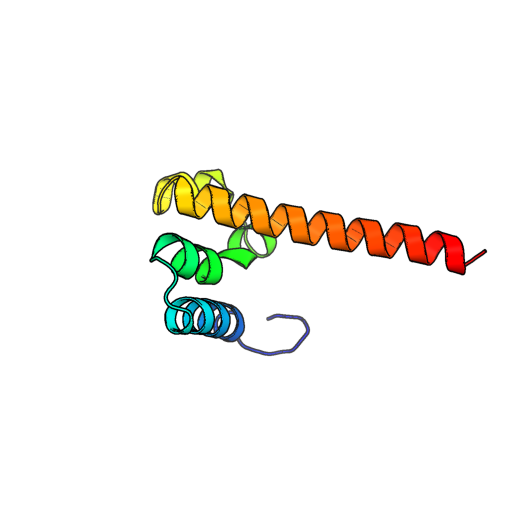 C . GLU A 1 81 ? 20.605 22.678 -14.191 1.00 57.44 81 GLU A C 1
ATOM 633 O O . GLU A 1 81 ? 21.609 23.283 -13.818 1.00 57.44 81 GLU A O 1
ATOM 638 N N . ALA A 1 82 ? 20.672 21.676 -15.075 1.00 56.62 82 ALA A N 1
ATOM 639 C CA . ALA A 1 82 ? 21.902 21.232 -15.734 1.00 56.62 82 ALA A CA 1
ATOM 640 C C . ALA A 1 82 ? 22.201 21.955 -17.070 1.00 56.62 82 ALA A C 1
ATOM 642 O O . ALA A 1 82 ? 23.159 21.579 -17.753 1.00 56.62 82 ALA A O 1
ATOM 643 N N . GLN A 1 83 ? 21.406 22.969 -17.441 1.00 49.66 83 GLN A N 1
ATOM 644 C CA . GLN A 1 83 ? 21.604 23.852 -18.604 1.00 49.66 83 GLN A CA 1
ATOM 645 C C . GLN A 1 83 ? 21.948 25.278 -18.166 1.00 49.66 83 GLN A C 1
ATOM 647 O O . GLN A 1 83 ? 22.755 25.913 -18.883 1.00 49.66 83 GLN A O 1
#

Radius of gyration: 15.08 Å; chains: 1; bounding box: 32×36×34 Å